Protein AF-A0A7Z9J253-F1 (afdb_monomer)

Foldseek 3Di:
DAFAAPVVVQVVCVVVVAHADAEAEDADPPHDWRGFHDKPDDPPDDDPDRDHIYTYTYDHPVVVVVVPPPDPPD

Sequence (74 aa):
MVGITLAEAKEELAKEGLRVGNISREQDEDKIPDTVLKQSIEPGTVLRKPLPIDLTLSFIDITDLRNRPEEPVN

Solvent-accessible surface area (backbone atoms only — not comparable to full-atom values): 4486 Å² total; per-residue (Å²): 107,67,78,37,41,55,67,57,44,49,51,54,32,47,74,74,64,32,43,78,50,56,76,47,74,43,84,30,85,94,44,64,63,49,20,22,68,46,56,77,61,65,84,88,64,87,69,98,58,83,53,65,41,32,37,28,23,21,32,62,64,69,70,57,68,73,66,54,73,79,72,80,86,124

Nearest PDB structures (foldseek):
  3py9-assembly1_A  TM=8.792E-01  e=8.623E-04  Staphylococcus aureus subsp. aureus Mu50
  3m9g-assembly1_A  TM=8.633E-01  e=6.275E-03  Staphylococcus aureus subsp. aureus N315
  5e10-assembly1_A  TM=8.567E-01  e=2.725E-01  Mycobacterium tuberculosis H37Rv
  5e12-assembly2_B  TM=7.471E-01  e=1.502E-01  Mycobacterium tuberculosis H37Rv
  2kue-assembly1_A  TM=6.500E-01  e=4.942E-01  Mycobacterium tuberculosis H37Rv

Radius of gyration: 15.74 Å; Cα contacts (8 Å, |Δi|>4): 111; chains: 1; bounding box: 39×19×43 Å

Structure (mmCIF, N/CA/C/O backbone):
data_AF-A0A7Z9J253-F1
#
_entry.id   AF-A0A7Z9J253-F1
#
loop_
_atom_site.group_PDB
_atom_site.id
_atom_site.type_symbol
_atom_site.label_atom_id
_atom_site.label_alt_id
_atom_site.label_comp_id
_atom_site.label_asym_id
_atom_site.label_entity_id
_atom_site.label_seq_id
_atom_site.pdbx_PDB_ins_code
_atom_site.Cartn_x
_atom_site.Cartn_y
_atom_site.Cartn_z
_atom_site.occupancy
_atom_site.B_iso_or_equiv
_atom_site.auth_seq_id
_atom_site.auth_comp_id
_atom_site.auth_asym_id
_atom_site.auth_atom_id
_atom_site.pdbx_PDB_model_num
ATOM 1 N N . MET A 1 1 ? 2.973 3.808 4.509 1.00 74.12 1 MET A N 1
ATOM 2 C CA . MET A 1 1 ? 3.024 2.495 3.834 1.00 74.12 1 MET A CA 1
ATOM 3 C C . MET A 1 1 ? 3.224 2.589 2.316 1.00 74.12 1 MET A C 1
ATOM 5 O O . MET A 1 1 ? 2.978 1.615 1.627 1.00 74.12 1 MET A O 1
ATOM 9 N N . VAL A 1 2 ? 3.703 3.714 1.769 1.00 83.50 2 VAL A N 1
ATOM 10 C CA . VAL A 1 2 ? 4.155 3.768 0.365 1.00 83.50 2 VAL A CA 1
ATOM 11 C C . VAL A 1 2 ? 5.604 3.288 0.319 1.00 83.50 2 VAL A C 1
ATOM 13 O O . VAL A 1 2 ? 6.386 3.673 1.187 1.00 83.50 2 VAL A O 1
ATOM 16 N N . GLY A 1 3 ? 5.951 2.446 -0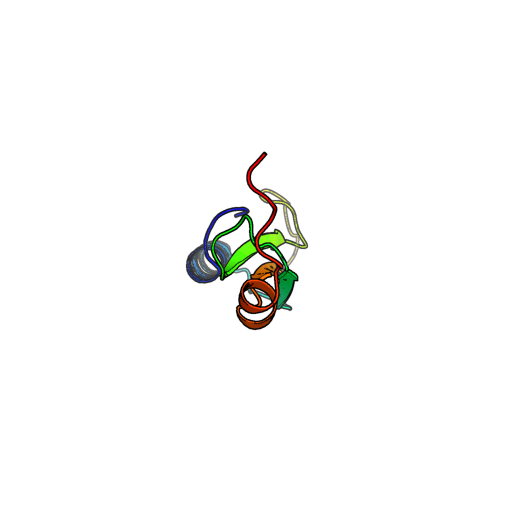.654 1.00 85.38 3 GLY A N 1
ATOM 17 C CA . GLY A 1 3 ? 7.302 1.896 -0.809 1.00 85.38 3 GLY A CA 1
ATOM 18 C C . GLY A 1 3 ? 7.588 0.607 -0.029 1.00 85.38 3 GLY A C 1
ATOM 19 O O . GLY A 1 3 ? 8.708 0.116 -0.098 1.00 85.38 3 GLY A O 1
ATOM 20 N N . ILE A 1 4 ? 6.599 0.052 0.679 1.00 89.12 4 ILE A N 1
ATOM 21 C CA . ILE A 1 4 ? 6.680 -1.282 1.301 1.00 89.12 4 ILE A CA 1
ATOM 22 C C . ILE A 1 4 ? 5.905 -2.306 0.468 1.00 89.12 4 ILE A C 1
ATOM 24 O O . ILE A 1 4 ? 5.087 -1.937 -0.380 1.00 89.12 4 ILE A O 1
ATOM 28 N N . THR A 1 5 ? 6.129 -3.594 0.716 1.00 90.12 5 THR A N 1
ATOM 29 C CA . THR A 1 5 ? 5.418 -4.663 -0.004 1.00 90.12 5 THR A CA 1
ATOM 30 C C . THR A 1 5 ? 3.956 -4.784 0.437 1.00 90.12 5 THR A C 1
ATOM 32 O O . THR A 1 5 ? 3.591 -4.404 1.553 1.00 90.12 5 THR A O 1
ATOM 35 N N . LEU A 1 6 ? 3.104 -5.379 -0.408 1.00 86.81 6 LEU A N 1
ATOM 36 C CA . LEU A 1 6 ? 1.714 -5.694 -0.046 1.00 86.81 6 LEU A CA 1
ATOM 37 C C . LEU A 1 6 ? 1.607 -6.479 1.274 1.00 86.81 6 LEU A C 1
ATOM 39 O O . LEU A 1 6 ? 0.651 -6.288 2.027 1.00 86.81 6 LEU A O 1
ATOM 43 N N . ALA A 1 7 ? 2.550 -7.385 1.540 1.00 89.62 7 ALA A N 1
ATOM 44 C CA . ALA A 1 7 ? 2.562 -8.188 2.758 1.00 89.62 7 ALA A CA 1
ATOM 45 C C . ALA A 1 7 ? 2.747 -7.312 4.004 1.00 89.62 7 ALA A C 1
ATOM 47 O O . ALA A 1 7 ? 1.946 -7.401 4.932 1.00 89.62 7 ALA A O 1
ATOM 48 N N . GLU A 1 8 ? 3.730 -6.412 3.984 1.00 90.38 8 GLU A N 1
ATOM 49 C CA . GLU A 1 8 ? 3.951 -5.471 5.084 1.00 90.38 8 GLU A CA 1
ATOM 50 C C . GLU A 1 8 ? 2.779 -4.502 5.245 1.00 90.38 8 GLU A C 1
ATOM 52 O O . GLU A 1 8 ? 2.315 -4.270 6.357 1.00 90.38 8 GLU A O 1
ATOM 57 N N . ALA A 1 9 ? 2.230 -3.990 4.140 1.00 88.56 9 ALA A N 1
ATOM 58 C CA . ALA A 1 9 ? 1.061 -3.116 4.192 1.00 88.56 9 ALA A CA 1
ATOM 59 C C . ALA A 1 9 ? -0.155 -3.812 4.820 1.00 88.56 9 ALA A C 1
ATOM 61 O O . ALA A 1 9 ? -0.865 -3.211 5.623 1.00 88.56 9 ALA A O 1
ATOM 62 N N . LYS A 1 10 ? -0.383 -5.093 4.504 1.00 88.69 10 LYS A N 1
ATOM 63 C CA . LYS A 1 10 ? -1.431 -5.904 5.142 1.00 88.69 10 LYS A CA 1
ATOM 64 C C . LYS A 1 10 ? -1.205 -6.061 6.637 1.00 88.69 10 LYS 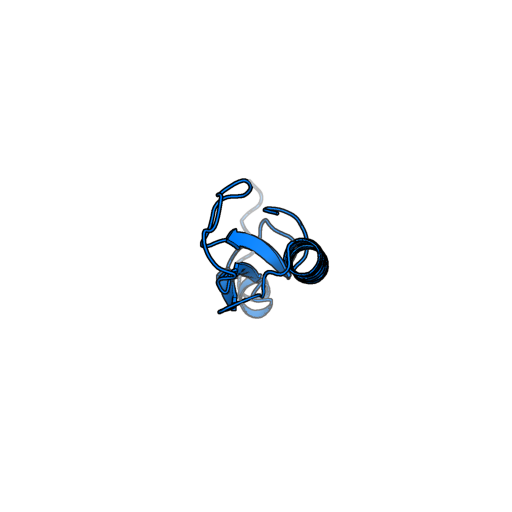A C 1
ATOM 66 O O . LYS A 1 10 ? -2.168 -5.984 7.394 1.00 88.69 10 LYS A O 1
ATOM 71 N N . GLU A 1 11 ? 0.032 -6.315 7.044 1.00 90.81 11 GLU A N 1
ATOM 72 C CA . GLU A 1 11 ? 0.369 -6.507 8.450 1.00 90.81 11 GLU A CA 1
ATOM 73 C C . GLU A 1 11 ? 0.159 -5.219 9.249 1.00 90.81 11 GLU A C 1
ATOM 75 O O . GLU A 1 11 ? -0.433 -5.247 10.325 1.00 90.81 11 GLU A O 1
ATOM 80 N N . GLU A 1 12 ? 0.553 -4.080 8.686 1.00 88.06 12 GLU A N 1
ATOM 81 C CA . GLU A 1 12 ? 0.408 -2.784 9.342 1.00 88.06 12 GLU A CA 1
ATOM 82 C C . GLU A 1 12 ? -1.059 -2.357 9.448 1.00 88.06 12 GLU A C 1
ATOM 84 O O . GLU A 1 12 ? -1.526 -1.969 10.517 1.00 88.06 12 GLU A O 1
ATOM 89 N N . LEU A 1 13 ? -1.841 -2.574 8.388 1.00 86.69 13 LEU A N 1
ATOM 90 C CA . LEU A 1 13 ? -3.290 -2.392 8.443 1.00 86.69 13 LEU A CA 1
ATOM 91 C C . LEU A 1 13 ? -3.938 -3.312 9.486 1.00 86.69 13 LEU A C 1
ATOM 93 O O . LEU A 1 13 ? -4.812 -2.872 10.230 1.00 86.69 13 LEU A O 1
ATOM 97 N N . ALA A 1 14 ? -3.501 -4.569 9.583 1.00 87.94 14 ALA A N 1
ATOM 98 C CA . ALA A 1 14 ? -4.022 -5.506 10.572 1.00 87.94 14 ALA A CA 1
ATOM 99 C C . ALA A 1 14 ? -3.685 -5.087 12.014 1.00 87.94 14 ALA A C 1
ATOM 101 O O . ALA A 1 14 ? -4.537 -5.243 12.892 1.00 87.94 14 ALA A O 1
ATOM 102 N N . LYS A 1 15 ? -2.495 -4.518 12.260 1.00 87.81 15 LYS A N 1
ATOM 103 C CA . LYS A 1 15 ? -2.110 -3.953 13.568 1.00 87.81 15 LYS A CA 1
ATOM 104 C C . LYS A 1 15 ? -3.025 -2.804 13.985 1.00 87.81 15 LYS A C 1
ATOM 106 O O . LYS A 1 15 ? -3.371 -2.701 15.159 1.00 87.81 15 LYS A O 1
ATOM 111 N N . GLU A 1 16 ? -3.476 -1.996 13.030 1.00 83.62 16 GLU A N 1
ATOM 112 C CA . GLU A 1 16 ? -4.431 -0.906 13.270 1.00 83.62 16 GLU A CA 1
ATOM 113 C C . GLU A 1 16 ? -5.904 -1.367 13.303 1.00 83.62 16 GLU A C 1
ATOM 115 O O . GLU A 1 16 ? -6.813 -0.561 13.500 1.00 83.62 16 GLU A O 1
ATOM 120 N N . GLY A 1 17 ? -6.178 -2.666 13.120 1.00 86.62 17 GLY A N 1
ATOM 121 C CA . GLY A 1 17 ? -7.543 -3.201 13.041 1.00 86.62 17 GLY A CA 1
ATOM 122 C C . GLY A 1 17 ? -8.274 -2.841 11.740 1.00 86.62 17 GLY A C 1
ATOM 123 O O . GLY A 1 17 ? -9.499 -2.967 11.650 1.00 86.62 17 GLY A O 1
ATOM 124 N N . LEU A 1 18 ? -7.529 -2.395 10.731 1.00 87.25 18 LEU A N 1
ATOM 125 C CA . LEU A 1 18 ? -7.996 -2.095 9.386 1.00 87.25 18 LEU A CA 1
ATOM 126 C C . LEU A 1 18 ? -7.881 -3.331 8.488 1.00 87.25 18 LEU A C 1
ATOM 128 O O . LEU A 1 18 ? -7.290 -4.357 8.832 1.00 87.25 18 LEU A O 1
ATOM 132 N N . ARG A 1 19 ? -8.499 -3.250 7.311 1.00 87.94 19 ARG A N 1
ATOM 133 C CA . ARG A 1 19 ? -8.473 -4.321 6.310 1.00 87.94 19 ARG A CA 1
ATOM 134 C C . ARG A 1 19 ? -8.120 -3.745 4.952 1.00 87.94 19 ARG A C 1
ATOM 136 O O . ARG A 1 19 ? -8.472 -2.609 4.655 1.00 87.94 19 ARG A O 1
ATOM 143 N N . VAL A 1 20 ? -7.463 -4.543 4.118 1.00 89.06 20 VAL A N 1
ATOM 144 C CA . VAL A 1 20 ? -7.267 -4.183 2.711 1.00 89.06 20 VAL A CA 1
ATOM 145 C C . VAL A 1 20 ? -8.603 -4.300 1.982 1.00 89.06 20 VAL A C 1
ATOM 147 O O . VAL A 1 20 ? -9.308 -5.300 2.133 1.00 89.06 20 VAL A O 1
ATOM 150 N N . GLY A 1 21 ? -8.947 -3.255 1.236 1.00 89.94 21 GLY A N 1
ATOM 151 C CA . GLY A 1 21 ? -10.082 -3.213 0.325 1.00 89.94 21 GLY A CA 1
ATOM 152 C C . GLY A 1 21 ? -9.710 -3.764 -1.046 1.00 89.94 21 GLY A C 1
ATOM 153 O O . GLY A 1 21 ? -9.217 -4.885 -1.179 1.00 89.94 21 GLY A O 1
ATOM 154 N N . ASN A 1 22 ? -9.945 -2.961 -2.075 1.00 92.31 22 ASN A N 1
ATOM 155 C CA . ASN A 1 22 ? -9.574 -3.256 -3.447 1.00 92.31 22 ASN A CA 1
ATOM 156 C C . ASN A 1 22 ? -8.071 -3.090 -3.649 1.00 92.31 22 ASN A C 1
ATOM 158 O O . ASN A 1 22 ? -7.440 -2.183 -3.109 1.00 92.31 22 ASN A O 1
ATOM 162 N N . ILE A 1 23 ? -7.504 -3.969 -4.469 1.00 91.44 23 ILE A N 1
ATOM 163 C CA . ILE A 1 23 ? -6.110 -3.882 -4.885 1.00 91.44 23 ILE A CA 1
ATOM 164 C C . ILE A 1 23 ? -6.088 -3.540 -6.370 1.00 91.44 23 ILE A C 1
ATOM 166 O O . ILE A 1 23 ? -6.442 -4.368 -7.209 1.00 91.44 23 ILE A O 1
ATOM 170 N N . SER A 1 24 ? -5.653 -2.325 -6.674 1.00 91.69 24 SER A N 1
ATOM 171 C CA . SER A 1 24 ? -5.329 -1.871 -8.020 1.00 91.69 24 SER A CA 1
ATOM 172 C C . SER A 1 24 ? -3.858 -2.135 -8.317 1.00 91.69 24 SER A C 1
ATOM 174 O O . SER A 1 24 ? -3.026 -2.212 -7.414 1.00 91.69 24 SER A O 1
ATOM 176 N N . ARG A 1 25 ? -3.527 -2.280 -9.596 1.00 90.38 25 ARG A N 1
ATOM 177 C CA . ARG A 1 25 ? -2.151 -2.440 -10.065 1.00 90.38 25 ARG A CA 1
ATOM 178 C C . ARG A 1 25 ? -1.861 -1.346 -11.080 1.00 90.38 25 ARG A C 1
ATOM 180 O O . ARG A 1 25 ? -2.667 -1.139 -11.982 1.00 90.38 25 ARG A O 1
ATOM 187 N N . GLU A 1 26 ? -0.754 -0.647 -10.904 1.00 90.19 26 GLU A N 1
ATOM 188 C CA . GLU A 1 26 ? -0.271 0.403 -11.797 1.00 90.19 26 GLU A CA 1
ATOM 189 C C . GLU A 1 26 ? 1.068 -0.064 -12.370 1.00 90.19 26 GLU A C 1
ATOM 191 O O . GLU A 1 26 ? 1.909 -0.600 -11.642 1.00 90.19 26 GLU A O 1
ATOM 196 N N . GLN A 1 27 ? 1.215 0.048 -13.691 1.00 85.19 27 GLN A N 1
ATOM 197 C CA . GLN A 1 27 ? 2.442 -0.353 -14.364 1.00 85.19 27 GLN A CA 1
ATOM 198 C C . GLN A 1 27 ? 3.547 0.631 -13.992 1.00 85.19 27 GLN A C 1
ATOM 200 O O . GLN A 1 27 ? 3.432 1.822 -14.275 1.00 85.19 27 GLN A O 1
ATOM 205 N N . ASP A 1 28 ? 4.588 0.126 -13.340 1.00 84.81 28 ASP A N 1
ATOM 206 C CA . ASP A 1 28 ? 5.727 0.924 -12.901 1.00 84.81 28 ASP A CA 1
ATOM 207 C C . ASP A 1 28 ? 6.977 0.044 -12.967 1.00 84.81 28 ASP A C 1
ATOM 209 O O . ASP A 1 28 ? 7.202 -0.817 -12.115 1.00 84.81 28 ASP A O 1
ATOM 213 N N . GLU A 1 29 ? 7.744 0.218 -14.042 1.00 79.00 29 GLU A N 1
ATOM 214 C CA . GLU A 1 29 ? 8.981 -0.525 -14.314 1.00 79.00 29 GLU A CA 1
ATOM 215 C C . GLU A 1 29 ? 10.154 -0.039 -13.449 1.00 79.00 29 GLU A C 1
ATOM 217 O O . GLU A 1 29 ? 11.150 -0.745 -13.298 1.00 79.00 29 GLU A O 1
ATOM 222 N N . ASP A 1 30 ? 10.025 1.148 -12.852 1.00 81.31 30 ASP A N 1
ATOM 223 C CA . ASP A 1 30 ? 11.027 1.762 -11.978 1.00 81.31 30 ASP A CA 1
ATOM 224 C C . ASP A 1 30 ? 10.940 1.206 -10.544 1.00 81.31 30 ASP A C 1
ATOM 226 O O . ASP A 1 30 ? 11.855 1.348 -9.725 1.00 81.31 30 ASP A O 1
ATOM 230 N N . LYS A 1 31 ? 9.822 0.552 -10.210 1.00 81.50 31 LYS A N 1
ATOM 231 C CA . LYS A 1 31 ? 9.536 0.013 -8.880 1.00 81.50 31 LYS A CA 1
ATOM 232 C C . LYS A 1 31 ? 9.532 -1.506 -8.875 1.00 81.50 31 LYS A C 1
ATOM 234 O O . LYS A 1 31 ? 9.059 -2.170 -9.787 1.00 81.50 31 LYS A O 1
ATOM 239 N N . ILE A 1 32 ? 9.997 -2.070 -7.760 1.00 82.44 32 ILE A N 1
ATOM 240 C CA . ILE A 1 32 ? 9.925 -3.512 -7.503 1.00 82.44 32 ILE A CA 1
ATOM 241 C C . ILE A 1 32 ? 8.451 -3.939 -7.570 1.00 82.44 32 ILE A C 1
ATOM 243 O O . ILE A 1 32 ? 7.627 -3.250 -6.964 1.00 82.44 32 ILE A O 1
ATOM 247 N N . PRO A 1 33 ? 8.092 -5.037 -8.255 1.00 85.62 33 PRO A N 1
ATOM 248 C CA . PRO A 1 33 ? 6.711 -5.511 -8.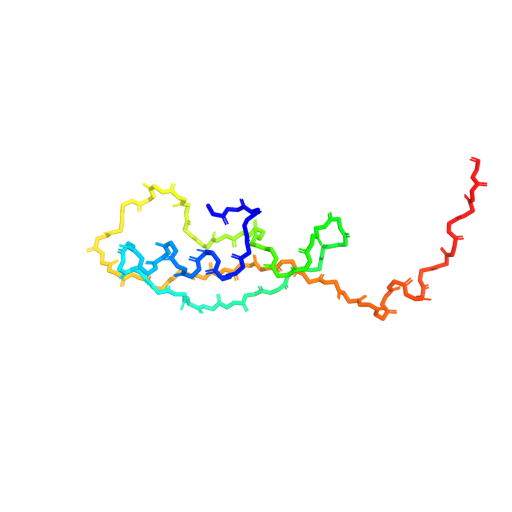315 1.00 85.62 33 PRO A CA 1
ATOM 249 C C . PRO A 1 33 ? 6.157 -5.807 -6.914 1.00 85.62 33 PRO A C 1
ATOM 251 O O . PRO A 1 33 ? 6.912 -6.104 -5.988 1.00 85.62 33 PRO A O 1
ATOM 254 N N . ASP A 1 34 ? 4.836 -5.699 -6.756 1.00 86.38 34 ASP A N 1
ATOM 255 C CA . ASP A 1 34 ? 4.128 -5.867 -5.475 1.00 86.38 34 ASP A CA 1
ATOM 256 C C . ASP A 1 34 ? 4.474 -4.814 -4.400 1.00 86.38 34 ASP A C 1
ATOM 258 O O . ASP A 1 34 ? 4.177 -4.992 -3.210 1.00 86.38 34 ASP A O 1
ATOM 262 N N .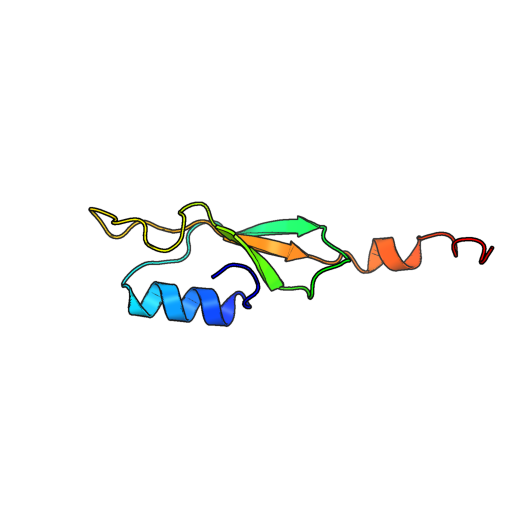 THR A 1 35 ? 5.045 -3.678 -4.807 1.00 90.44 35 THR A N 1
ATOM 263 C CA . THR A 1 35 ? 5.291 -2.528 -3.928 1.00 90.44 35 THR A CA 1
ATOM 264 C C . THR A 1 35 ? 4.077 -1.614 -3.903 1.00 90.44 35 THR A C 1
ATOM 266 O O . THR A 1 35 ? 3.521 -1.276 -4.942 1.00 90.44 35 THR A O 1
ATOM 269 N N . VAL A 1 36 ? 3.663 -1.155 -2.724 1.00 91.62 36 VAL A N 1
ATOM 270 C CA . VAL A 1 36 ? 2.574 -0.181 -2.597 1.00 91.62 36 VAL A CA 1
ATOM 271 C C . VAL A 1 36 ? 3.019 1.169 -3.151 1.00 91.62 36 VAL A C 1
ATOM 273 O O . VAL A 1 36 ? 3.872 1.845 -2.573 1.00 91.62 36 VAL A O 1
ATOM 276 N N . LEU A 1 37 ? 2.397 1.574 -4.254 1.00 90.56 37 LEU A N 1
ATOM 277 C CA . LEU A 1 37 ? 2.571 2.878 -4.885 1.00 90.56 37 LEU A CA 1
ATOM 278 C C . LEU A 1 37 ? 1.672 3.924 -4.235 1.00 90.56 37 LEU A C 1
ATOM 280 O O . LEU A 1 37 ? 2.113 5.028 -3.921 1.00 90.56 37 LEU A O 1
ATOM 284 N N . LYS A 1 38 ? 0.401 3.575 -4.020 1.00 89.25 38 LYS A N 1
ATOM 285 C CA . LYS A 1 38 ? -0.605 4.477 -3.452 1.00 89.25 38 LYS A CA 1
ATOM 286 C C . LYS A 1 38 ? -1.566 3.714 -2.556 1.00 89.25 38 LYS A C 1
ATOM 288 O O . LYS A 1 38 ? -1.757 2.509 -2.692 1.00 89.25 38 LYS A O 1
ATOM 293 N N . GLN A 1 39 ? -2.202 4.446 -1.659 1.00 87.19 39 GLN A N 1
ATOM 294 C CA . GLN A 1 39 ? -3.294 3.972 -0.820 1.00 87.19 39 GLN A CA 1
ATOM 295 C C . GLN A 1 39 ? -4.416 5.004 -0.866 1.00 87.19 39 GLN A C 1
ATOM 297 O O . GLN A 1 39 ? -4.147 6.197 -1.003 1.00 87.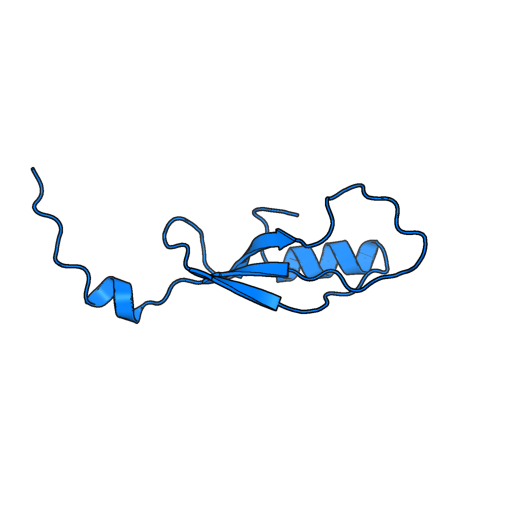19 39 GLN A O 1
ATOM 302 N N . SER A 1 40 ? -5.666 4.559 -0.754 1.00 87.62 40 SER A N 1
ATOM 303 C CA . SER A 1 40 ? -6.818 5.465 -0.818 1.00 87.62 40 SER A CA 1
ATOM 304 C C . SER A 1 40 ? -6.925 6.395 0.391 1.00 87.62 40 SER A C 1
ATOM 306 O O . SER A 1 40 ? -7.647 7.387 0.326 1.00 87.62 40 SER A O 1
ATOM 308 N N . ILE A 1 41 ? -6.251 6.074 1.496 1.00 84.25 41 ILE A N 1
ATOM 309 C CA . ILE A 1 41 ? -6.255 6.868 2.724 1.00 84.25 41 ILE A CA 1
ATOM 310 C C . ILE A 1 41 ? -4.816 7.154 3.115 1.00 84.25 41 ILE A C 1
ATOM 312 O O . ILE A 1 41 ? -3.984 6.255 3.131 1.00 84.25 41 ILE A O 1
ATOM 316 N N . GLU A 1 42 ? -4.513 8.403 3.438 1.00 79.75 42 GLU A N 1
ATOM 317 C CA . GLU A 1 42 ? -3.166 8.800 3.823 1.00 79.75 42 GLU A CA 1
ATOM 318 C C . GLU A 1 42 ? -2.778 8.237 5.197 1.00 79.75 42 GLU A C 1
ATOM 320 O O . GLU A 1 42 ? -3.631 8.098 6.084 1.00 79.75 42 GLU A O 1
ATOM 325 N N . PRO A 1 43 ? -1.489 7.918 5.408 1.00 77.00 43 PRO A N 1
ATOM 326 C CA . PRO A 1 43 ? -1.046 7.412 6.697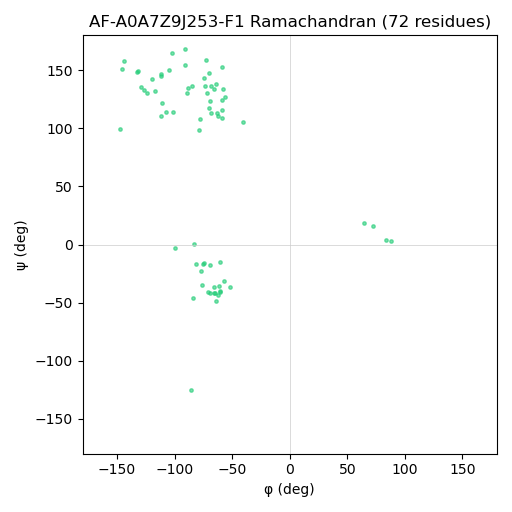 1.00 77.00 43 PRO A CA 1
ATOM 327 C C . PRO A 1 43 ? -1.239 8.493 7.769 1.00 77.00 43 PRO A C 1
ATOM 329 O O . PRO A 1 43 ? -0.971 9.668 7.528 1.00 77.00 43 PRO A O 1
ATOM 332 N N . GLY A 1 44 ? -1.712 8.099 8.952 1.00 76.56 44 GLY A N 1
ATOM 333 C CA . GLY A 1 44 ? -2.044 9.039 10.030 1.00 76.56 44 GLY A CA 1
ATOM 334 C C . GLY A 1 44 ? -3.438 9.670 9.927 1.00 76.56 44 GLY A C 1
ATOM 335 O O . GLY A 1 44 ? -3.799 10.492 10.770 1.00 76.56 44 GLY A O 1
ATOM 336 N N . THR A 1 45 ? -4.254 9.278 8.944 1.00 81.44 45 THR A N 1
ATOM 337 C CA . THR A 1 45 ? -5.664 9.689 8.890 1.00 81.44 45 THR A CA 1
ATOM 338 C C . THR A 1 45 ? -6.458 9.014 10.008 1.00 81.44 45 THR A C 1
ATOM 340 O O . THR A 1 45 ? -6.535 7.790 10.083 1.00 81.44 45 THR A O 1
ATOM 343 N N . VAL A 1 46 ? -7.116 9.806 10.858 1.00 80.00 46 VAL A N 1
ATOM 344 C CA . VAL A 1 46 ? -7.975 9.275 11.926 1.00 80.00 46 VAL A CA 1
ATOM 345 C C . VAL A 1 46 ? -9.313 8.825 11.345 1.00 80.00 46 VAL A C 1
ATOM 347 O O . VAL A 1 46 ? -10.170 9.640 10.993 1.00 80.00 46 VAL A O 1
ATOM 350 N N . LEU A 1 47 ? -9.520 7.512 11.282 1.00 80.44 47 LEU A N 1
ATOM 351 C CA . LEU A 1 47 ? -10.774 6.923 10.826 1.00 80.44 47 LEU A CA 1
ATOM 352 C C . LEU A 1 47 ? -11.738 6.742 11.997 1.00 80.44 47 LEU A C 1
ATOM 354 O O . LEU A 1 47 ? -11.407 6.164 13.027 1.00 80.44 47 LEU A O 1
ATOM 358 N N . ARG A 1 48 ? -12.980 7.211 11.832 1.00 79.94 48 ARG A N 1
ATOM 359 C CA . ARG A 1 48 ? -14.033 7.050 12.855 1.00 79.94 48 ARG A CA 1
ATOM 360 C C . ARG A 1 48 ? -14.586 5.625 12.938 1.00 79.94 48 ARG A C 1
ATOM 362 O O . ARG A 1 48 ? -15.294 5.302 13.887 1.00 79.94 48 ARG A O 1
ATOM 369 N N . LYS A 1 49 ? -14.335 4.804 11.917 1.00 79.88 49 LYS A N 1
ATOM 370 C CA . LYS A 1 49 ? -14.761 3.405 11.810 1.00 79.88 49 LYS A CA 1
ATOM 371 C C . LYS A 1 49 ? -13.679 2.614 11.074 1.00 79.88 49 LYS A C 1
ATOM 373 O O . LYS A 1 49 ? -13.027 3.202 10.211 1.00 79.88 49 LYS A O 1
ATOM 378 N N . PRO A 1 50 ? -13.526 1.309 11.354 1.00 78.81 50 PRO A N 1
ATOM 379 C CA . PRO A 1 50 ? -12.654 0.453 10.564 1.00 78.81 50 PRO A CA 1
ATOM 380 C C . PRO A 1 50 ? -13.190 0.404 9.132 1.00 78.81 50 PRO A C 1
ATOM 382 O O . PRO A 1 50 ? -14.281 -0.114 8.881 1.00 78.81 50 PRO A O 1
ATOM 385 N N . LEU A 1 51 ? -12.448 1.010 8.210 1.00 84.56 51 LEU A N 1
ATOM 386 C CA . LEU A 1 51 ? -12.778 1.065 6.792 1.00 84.56 51 LEU A CA 1
ATOM 387 C C . LEU A 1 51 ? -11.766 0.229 6.005 1.00 84.56 51 LEU A C 1
ATOM 389 O O . LEU A 1 51 ? -10.601 0.145 6.403 1.00 84.56 51 LEU A O 1
ATOM 393 N N . PRO A 1 52 ? -12.202 -0.404 4.907 1.00 87.31 52 PRO A N 1
ATOM 394 C CA . PRO A 1 52 ? -11.282 -1.036 3.982 1.00 87.31 52 PRO A CA 1
ATOM 395 C C . PRO A 1 52 ? -10.409 0.029 3.304 1.00 87.31 52 PRO A C 1
ATOM 397 O O . PRO A 1 52 ? -10.919 1.053 2.854 1.00 87.31 52 PRO A O 1
ATOM 400 N N . ILE A 1 53 ? -9.101 -0.216 3.241 1.00 89.75 53 ILE A N 1
ATOM 401 C CA . ILE A 1 53 ? -8.126 0.658 2.581 1.00 89.75 53 ILE A CA 1
ATOM 402 C C . ILE A 1 53 ? -7.791 0.062 1.222 1.00 89.75 53 ILE A C 1
ATOM 404 O O . ILE A 1 53 ? -7.207 -1.022 1.148 1.00 89.75 53 ILE A O 1
ATOM 408 N N . ASP A 1 54 ? -8.168 0.753 0.150 1.00 92.38 54 ASP A N 1
ATOM 409 C CA . ASP A 1 54 ? -7.779 0.345 -1.195 1.00 92.38 54 ASP A CA 1
ATOM 410 C C . ASP A 1 54 ? -6.292 0.658 -1.426 1.00 92.38 54 ASP A C 1
ATOM 412 O O . ASP A 1 54 ? -5.803 1.728 -1.047 1.00 92.38 54 ASP A O 1
ATOM 416 N N . LEU A 1 55 ? -5.568 -0.277 -2.038 1.00 91.75 55 LEU A N 1
ATOM 417 C CA . LEU A 1 55 ? -4.131 -0.186 -2.293 1.00 91.75 55 LEU A CA 1
ATOM 418 C C . LEU A 1 55 ? -3.859 -0.245 -3.792 1.00 91.75 55 LEU A C 1
ATOM 420 O O . LEU A 1 55 ? -4.489 -1.006 -4.515 1.00 91.75 55 LEU A O 1
ATOM 424 N N . THR A 1 56 ? -2.890 0.532 -4.256 1.00 92.62 56 THR A N 1
ATOM 425 C CA . THR A 1 56 ? -2.354 0.456 -5.617 1.00 92.62 56 THR A CA 1
ATOM 426 C C . THR A 1 56 ? -0.936 -0.076 -5.544 1.00 92.62 56 THR A C 1
ATOM 428 O O . THR A 1 56 ? -0.099 0.514 -4.861 1.00 92.62 56 THR A O 1
ATOM 431 N N . LEU A 1 57 ? -0.678 -1.190 -6.221 1.00 92.06 57 LEU A N 1
ATOM 432 C CA . LEU A 1 57 ? 0.620 -1.855 -6.259 1.00 92.06 57 LEU A CA 1
ATOM 433 C C . LEU A 1 57 ? 1.320 -1.615 -7.590 1.00 92.06 57 LEU A C 1
ATOM 435 O O . LEU A 1 57 ? 0.657 -1.515 -8.619 1.00 92.06 57 LEU A O 1
ATOM 439 N N . SER A 1 58 ? 2.645 -1.601 -7.575 1.00 91.25 58 SER A N 1
ATOM 440 C CA . SER A 1 58 ? 3.453 -1.670 -8.783 1.00 91.25 58 SER A CA 1
ATOM 441 C C . SER A 1 58 ? 3.322 -3.044 -9.416 1.00 91.25 58 SER A C 1
ATOM 443 O O . SER A 1 58 ? 3.361 -4.090 -8.756 1.00 91.25 58 SER A O 1
ATOM 445 N N . PHE A 1 59 ? 3.174 -3.031 -10.728 1.00 87.81 59 PHE A N 1
ATOM 446 C CA . PHE A 1 59 ? 3.182 -4.216 -11.554 1.00 87.81 59 PHE A CA 1
ATOM 447 C C . PHE A 1 59 ? 4.167 -4.007 -12.696 1.00 87.81 59 PHE A C 1
ATOM 449 O O . PHE A 1 59 ? 4.187 -2.950 -13.320 1.00 87.81 59 PHE A O 1
ATOM 456 N N . ILE A 1 60 ? 4.975 -5.025 -12.968 1.00 82.31 60 ILE A N 1
ATOM 457 C CA . ILE A 1 60 ? 5.844 -5.050 -14.139 1.00 82.31 60 ILE A CA 1
ATOM 458 C C . ILE A 1 60 ? 5.242 -6.064 -15.096 1.00 82.31 60 ILE A C 1
ATOM 460 O O . ILE A 1 60 ? 5.213 -7.261 -14.795 1.00 82.31 60 ILE A O 1
ATOM 464 N N . ASP A 1 61 ? 4.770 -5.593 -16.249 1.00 78.31 61 ASP A N 1
ATOM 465 C CA . ASP A 1 61 ? 4.419 -6.502 -17.328 1.00 78.31 61 ASP A CA 1
ATOM 466 C C . ASP A 1 61 ? 5.702 -6.933 -18.047 1.00 78.31 61 ASP A C 1
ATOM 468 O O . ASP A 1 61 ? 6.265 -6.225 -18.879 1.00 78.31 61 ASP A O 1
ATOM 472 N N . ILE A 1 62 ? 6.194 -8.119 -17.693 1.00 71.06 62 ILE A N 1
ATOM 473 C CA . ILE A 1 62 ? 7.410 -8.701 -18.279 1.00 71.06 62 ILE A CA 1
ATOM 474 C C . ILE A 1 62 ? 7.315 -8.926 -19.799 1.00 71.06 62 ILE A C 1
ATOM 476 O O . ILE A 1 62 ? 8.333 -9.186 -20.445 1.00 71.06 62 ILE A O 1
ATOM 480 N N . THR A 1 63 ? 6.110 -8.873 -20.375 1.00 69.31 63 THR A N 1
ATOM 481 C CA . THR A 1 63 ? 5.892 -9.018 -21.818 1.00 69.31 63 THR A CA 1
ATOM 482 C C . THR A 1 63 ? 6.287 -7.742 -22.553 1.00 69.31 63 THR A C 1
ATOM 484 O O . THR A 1 63 ? 6.839 -7.826 -23.649 1.00 69.31 63 THR A O 1
ATOM 487 N N . ASP A 1 64 ? 6.066 -6.580 -21.937 1.00 63.56 64 ASP A N 1
ATOM 488 C CA . ASP A 1 64 ? 6.419 -5.278 -22.504 1.00 63.56 64 ASP A CA 1
ATOM 489 C C . ASP A 1 64 ? 7.940 -5.068 -22.508 1.00 63.56 64 ASP A C 1
ATOM 491 O O . ASP A 1 64 ? 8.523 -4.708 -23.533 1.00 63.56 64 ASP A O 1
ATOM 495 N N . LEU A 1 65 ? 8.615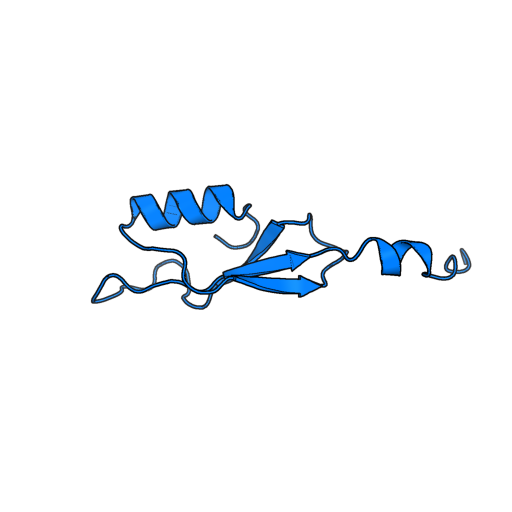 -5.478 -21.424 1.00 61.16 65 LEU A N 1
ATOM 496 C CA . LEU A 1 65 ? 10.078 -5.406 -21.300 1.00 61.16 65 LEU A CA 1
ATOM 497 C C . LEU A 1 65 ? 10.819 -6.157 -22.420 1.00 61.16 65 LEU A C 1
ATOM 499 O O . LEU A 1 65 ? 11.917 -5.778 -22.814 1.00 61.16 65 LEU A O 1
ATOM 503 N N . ARG A 1 66 ? 10.226 -7.243 -22.929 1.00 63.50 66 ARG A N 1
ATOM 504 C CA . ARG A 1 66 ? 10.790 -8.046 -24.026 1.00 63.50 66 ARG A CA 1
ATOM 505 C C . ARG A 1 66 ? 10.610 -7.411 -25.402 1.00 63.50 66 ARG A C 1
ATOM 507 O O . ARG A 1 66 ? 11.354 -7.761 -26.311 1.00 63.50 66 ARG A O 1
ATOM 514 N N . ASN A 1 67 ? 9.625 -6.530 -25.553 1.00 63.56 67 ASN A N 1
ATOM 515 C CA . ASN A 1 67 ? 9.311 -5.856 -26.811 1.00 63.56 67 ASN A CA 1
ATOM 516 C C . ASN A 1 67 ? 9.880 -4.435 -26.879 1.00 63.56 67 ASN A C 1
ATOM 518 O O . ASN A 1 67 ? 9.740 -3.786 -27.917 1.00 63.56 67 ASN A O 1
ATOM 522 N N . ARG A 1 68 ? 10.518 -3.947 -25.805 1.00 62.38 68 ARG A N 1
ATOM 523 C CA . ARG A 1 68 ? 11.198 -2.653 -25.798 1.00 62.38 68 ARG A CA 1
ATOM 524 C C . ARG A 1 68 ? 12.337 -2.720 -26.823 1.00 62.38 68 ARG A C 1
ATOM 526 O O . ARG A 1 68 ? 13.258 -3.514 -26.622 1.00 62.38 68 ARG A O 1
ATOM 533 N N . PRO A 1 69 ? 12.281 -1.956 -27.933 1.00 64.50 69 PRO A N 1
ATOM 534 C CA . PRO A 1 69 ? 13.415 -1.887 -28.836 1.00 64.50 69 PRO A CA 1
ATOM 535 C C . PRO A 1 69 ? 14.586 -1.378 -28.003 1.00 64.50 69 PRO A C 1
ATOM 537 O O . PRO A 1 69 ? 14.460 -0.362 -27.322 1.00 64.50 69 PRO A O 1
ATOM 540 N N . GLU A 1 70 ? 15.672 -2.143 -27.998 1.00 62.53 70 GLU A N 1
ATOM 541 C CA . GLU A 1 70 ? 16.956 -1.769 -27.424 1.00 62.53 70 GLU A CA 1
ATOM 542 C C . GLU A 1 70 ? 17.240 -0.295 -27.749 1.00 62.53 70 GLU A C 1
ATOM 544 O O . GLU A 1 70 ? 17.460 0.065 -28.907 1.00 62.53 70 GLU A O 1
ATOM 549 N N . GLU A 1 71 ? 17.103 0.577 -26.736 1.00 65.31 71 GLU A N 1
ATOM 550 C CA . GLU A 1 71 ? 17.332 2.009 -26.91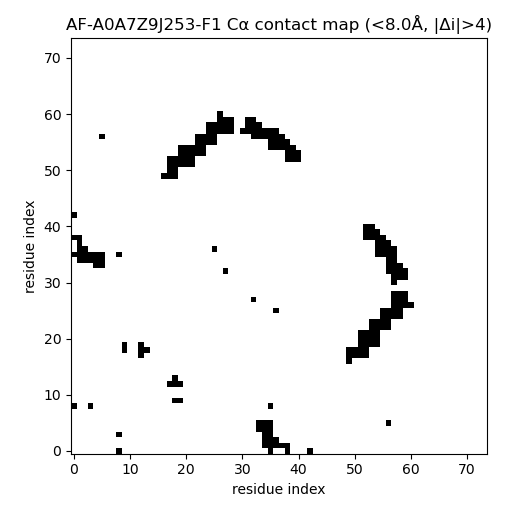4 1.00 65.31 71 GLU A CA 1
ATOM 551 C C . GLU A 1 71 ? 18.750 2.161 -27.468 1.00 65.31 71 GLU A C 1
ATOM 553 O O . GLU A 1 71 ? 19.680 1.579 -26.896 1.00 65.31 71 GLU A O 1
ATOM 558 N N . PRO A 1 72 ? 18.944 2.877 -28.591 1.00 55.06 72 PRO A N 1
ATOM 559 C CA . PRO A 1 72 ? 20.276 3.066 -29.125 1.00 55.06 72 PRO A CA 1
ATOM 560 C C . PRO A 1 72 ? 21.109 3.752 -28.045 1.00 55.06 72 PRO A C 1
ATOM 562 O O . PRO A 1 72 ? 20.813 4.875 -27.636 1.00 55.06 72 PRO A O 1
ATOM 565 N N . VAL A 1 73 ? 22.129 3.042 -27.560 1.00 67.06 73 VAL A N 1
ATOM 566 C CA . VAL A 1 73 ? 23.157 3.603 -26.685 1.00 67.06 73 VAL A CA 1
ATOM 567 C C . VAL A 1 73 ? 23.803 4.745 -27.466 1.00 67.06 73 VAL A C 1
ATOM 569 O O . VAL A 1 73 ? 24.471 4.501 -28.472 1.00 67.06 73 VAL A O 1
AT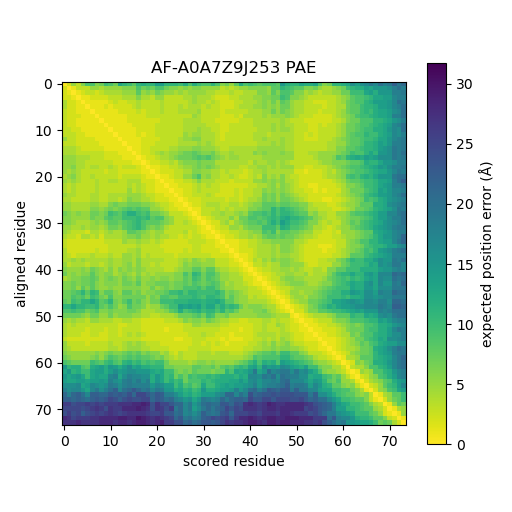OM 572 N N . ASN A 1 74 ? 23.525 5.978 -27.044 1.00 57.47 74 ASN A N 1
ATOM 573 C CA . ASN A 1 74 ? 24.140 7.196 -27.568 1.00 57.47 74 ASN A CA 1
ATOM 574 C C . ASN A 1 74 ? 25.439 7.503 -26.822 1.00 57.47 74 ASN A C 1
ATOM 576 O O . ASN A 1 74 ? 25.413 7.432 -25.571 1.00 57.47 74 ASN A O 1
#

Secondary structure (DSSP, 8-state):
-TTSBHHHHHHHHHHTT-EEEEEEEEE-TTS-TTBEEEESS-TT---SS--EEEEEEEE--HHHHHHS------

pLDDT: mean 82.24, std 9.75, range [55.06, 92.62]

Mean predicted aligned error: 7.77 Å